Protein AF-A0A7J2PYP0-F1 (afdb_monomer_lite)

Radius of gyration: 17.42 Å; chains: 1; bounding box: 50×19×47 Å

Sequence (70 aa):
MIEDFDRVSYIFRDYLYNFAKLMKENYKEDLLSIILFGSVARGKWNNESDIDLFIIFTNKSSLRTTINNR

Structure (mmCIF, N/CA/C/O backbone):
data_AF-A0A7J2PYP0-F1
#
_entry.id   AF-A0A7J2PYP0-F1
#
loop_
_atom_site.group_PDB
_atom_site.id
_atom_site.type_symbol
_atom_site.label_atom_id
_atom_site.label_alt_id
_atom_site.label_comp_id
_atom_site.label_asym_id
_atom_site.label_entity_id
_atom_site.label_seq_id
_atom_site.pdbx_PDB_ins_code
_atom_site.Cartn_x
_atom_site.Cartn_y
_atom_site.Cartn_z
_atom_site.occupancy
_atom_site.B_iso_or_equiv
_atom_site.auth_seq_id
_atom_site.auth_comp_id
_atom_site.auth_asym_id
_atom_site.auth_atom_id
_atom_site.pdbx_PDB_model_num
ATOM 1 N N . MET A 1 1 ? -5.779 -7.076 6.755 1.00 59.91 1 MET A N 1
ATOM 2 C CA . MET A 1 1 ? -5.086 -6.564 5.554 1.00 59.91 1 MET A CA 1
ATOM 3 C C . MET A 1 1 ? -4.038 -7.583 5.145 1.00 59.91 1 MET A C 1
ATOM 5 O O . MET A 1 1 ? -3.187 -7.893 5.970 1.00 59.91 1 MET A O 1
ATOM 9 N N . ILE A 1 2 ? -4.157 -8.154 3.948 1.00 66.88 2 ILE A N 1
ATOM 10 C CA . ILE A 1 2 ? -3.146 -9.057 3.380 1.00 66.88 2 ILE A CA 1
ATOM 11 C C 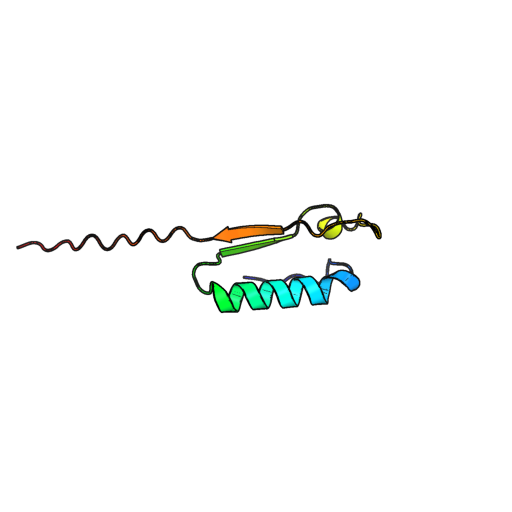. ILE A 1 2 ? -2.114 -8.177 2.672 1.00 66.88 2 ILE A C 1
ATOM 13 O O . ILE A 1 2 ? -2.501 -7.261 1.950 1.00 66.88 2 ILE A O 1
ATOM 17 N N . GLU A 1 3 ? -0.831 -8.415 2.921 1.00 73.62 3 GLU A N 1
ATOM 18 C CA . GLU A 1 3 ? 0.270 -7.719 2.251 1.00 73.62 3 GLU A CA 1
ATOM 19 C C . GLU A 1 3 ? 0.810 -8.618 1.136 1.00 73.62 3 GLU A C 1
ATOM 21 O O . GLU A 1 3 ? 1.282 -9.716 1.413 1.00 73.62 3 GLU A O 1
ATOM 26 N N . ASP A 1 4 ? 0.718 -8.167 -0.115 1.00 78.31 4 ASP A N 1
ATOM 27 C CA . ASP A 1 4 ? 1.305 -8.844 -1.278 1.00 78.31 4 ASP A CA 1
ATOM 28 C C . ASP A 1 4 ? 2.253 -7.866 -1.982 1.00 78.31 4 ASP A C 1
ATOM 30 O O . ASP A 1 4 ? 1.843 -7.045 -2.805 1.00 78.31 4 ASP A O 1
ATOM 34 N N . PHE A 1 5 ? 3.531 -7.922 -1.600 1.00 81.56 5 PHE A N 1
ATOM 35 C CA . PHE A 1 5 ? 4.600 -7.119 -2.202 1.00 81.56 5 PHE A CA 1
ATOM 36 C C . PHE A 1 5 ? 5.433 -7.908 -3.221 1.00 81.56 5 PHE A C 1
ATOM 38 O O . PHE A 1 5 ? 6.297 -7.330 -3.886 1.00 81.56 5 PHE A O 1
ATOM 45 N N . ASP A 1 6 ? 5.181 -9.210 -3.383 1.00 82.19 6 ASP A N 1
ATOM 46 C CA . ASP A 1 6 ? 6.015 -10.098 -4.202 1.00 82.19 6 ASP A CA 1
ATOM 47 C C . ASP A 1 6 ? 5.979 -9.711 -5.680 1.00 82.19 6 ASP A C 1
ATOM 49 O O . ASP A 1 6 ? 6.974 -9.836 -6.398 1.00 82.19 6 ASP A O 1
ATOM 53 N N . ARG A 1 7 ? 4.848 -9.157 -6.121 1.00 83.19 7 ARG A N 1
ATOM 54 C CA . ARG A 1 7 ? 4.628 -8.683 -7.493 1.00 83.19 7 ARG A CA 1
ATOM 55 C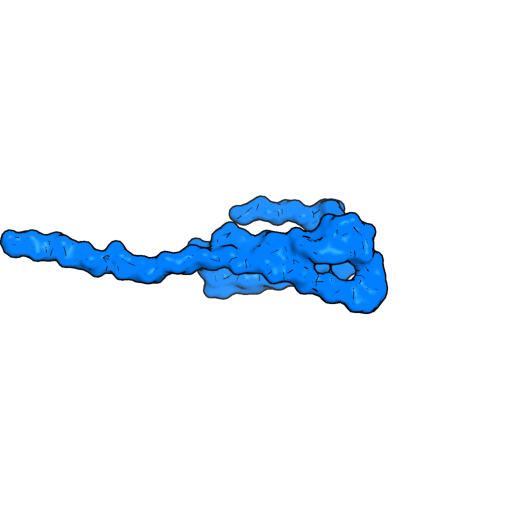 C . ARG A 1 7 ? 5.179 -7.284 -7.761 1.00 83.19 7 ARG A C 1
ATOM 57 O O . ARG A 1 7 ? 5.155 -6.832 -8.903 1.00 83.19 7 ARG A O 1
ATOM 64 N N . VAL A 1 8 ? 5.666 -6.589 -6.734 1.00 89.94 8 VAL A N 1
ATOM 65 C CA . VAL A 1 8 ? 6.200 -5.231 -6.853 1.00 89.94 8 VAL A CA 1
ATOM 66 C C . VAL A 1 8 ? 7.717 -5.282 -7.016 1.00 89.94 8 VAL A C 1
ATOM 68 O O . VAL A 1 8 ? 8.403 -6.073 -6.362 1.00 89.94 8 VAL A O 1
ATOM 71 N N . SER A 1 9 ? 8.246 -4.419 -7.889 1.00 91.44 9 SER A N 1
ATOM 72 C CA . SER A 1 9 ? 9.691 -4.244 -8.065 1.00 91.44 9 SER A CA 1
ATOM 73 C C . SER A 1 9 ? 10.372 -3.947 -6.728 1.00 91.44 9 SER A C 1
ATOM 75 O O . SER A 1 9 ? 9.864 -3.152 -5.934 1.00 91.44 9 SER A O 1
ATOM 77 N N . TYR A 1 10 ? 11.533 -4.566 -6.493 1.00 92.19 10 TYR A N 1
ATOM 78 C CA . TYR A 1 10 ? 12.239 -4.501 -5.211 1.00 92.19 10 TYR A CA 1
ATOM 79 C C . TYR A 1 10 ? 12.518 -3.064 -4.753 1.00 92.19 10 TYR A C 1
ATOM 81 O O . TYR A 1 10 ? 12.458 -2.792 -3.559 1.00 92.19 10 TYR A O 1
ATOM 89 N N . ILE A 1 11 ? 12.727 -2.138 -5.696 1.00 93.94 11 ILE A N 1
ATOM 90 C CA . ILE A 1 11 ? 13.017 -0.730 -5.403 1.00 93.94 11 ILE A CA 1
ATOM 91 C C . ILE A 1 11 ? 11.895 -0.022 -4.635 1.00 93.94 11 ILE A C 1
ATOM 93 O O . ILE A 1 11 ? 12.168 0.931 -3.919 1.00 93.94 11 ILE A O 1
ATOM 97 N N . PHE A 1 12 ? 10.641 -0.473 -4.764 1.00 94.25 12 PHE A N 1
ATOM 98 C CA . PHE A 1 12 ? 9.497 0.1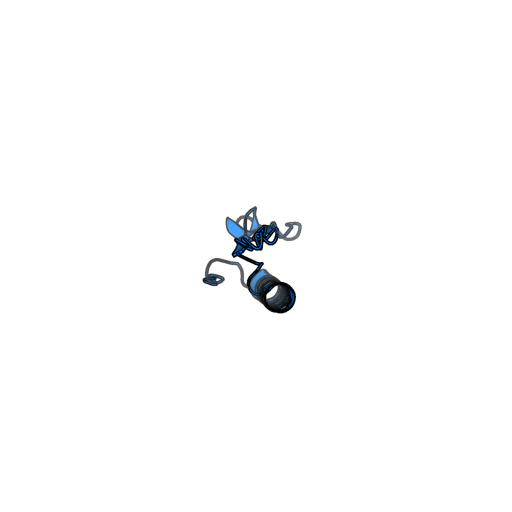54 -4.096 1.00 94.25 12 PHE A CA 1
ATOM 99 C C . PHE A 1 12 ? 9.098 -0.563 -2.808 1.00 94.25 12 PHE A C 1
ATOM 101 O O . PHE A 1 12 ? 8.313 -0.019 -2.034 1.00 94.25 12 PHE A O 1
ATOM 108 N N . ARG A 1 13 ? 9.601 -1.783 -2.574 1.00 91.81 13 ARG A N 1
ATOM 109 C CA . ARG A 1 13 ? 9.127 -2.646 -1.483 1.00 91.81 13 ARG A CA 1
ATOM 110 C C . ARG A 1 13 ? 9.331 -1.999 -0.124 1.00 91.81 13 ARG A C 1
ATOM 112 O O . ARG A 1 13 ? 8.380 -1.929 0.645 1.00 91.81 13 ARG A O 1
ATOM 119 N N . ASP A 1 14 ? 10.517 -1.455 0.131 1.00 92.69 14 ASP A N 1
ATOM 120 C CA . ASP A 1 14 ? 10.825 -0.836 1.422 1.00 92.69 14 ASP A CA 1
ATOM 121 C C . ASP A 1 14 ? 9.978 0.417 1.667 1.00 92.69 14 ASP A C 1
ATOM 123 O O . ASP A 1 14 ? 9.470 0.620 2.770 1.00 92.69 14 ASP A O 1
ATOM 127 N N . TYR A 1 15 ? 9.757 1.238 0.636 1.00 93.62 15 TYR A N 1
ATOM 128 C CA . TYR A 1 15 ? 8.903 2.423 0.738 1.00 93.62 15 TYR A CA 1
ATOM 129 C C . TYR A 1 15 ? 7.451 2.046 1.034 1.00 93.62 15 TYR A C 1
ATOM 131 O O . TYR A 1 15 ? 6.848 2.588 1.959 1.00 93.62 15 TYR A O 1
ATOM 139 N N . LEU A 1 16 ? 6.901 1.086 0.288 1.00 94.62 16 LEU A N 1
ATOM 140 C CA . LEU A 1 16 ? 5.524 0.629 0.460 1.00 94.62 16 LEU A CA 1
ATOM 141 C C . LEU A 1 16 ? 5.315 -0.069 1.805 1.00 94.62 16 LEU A C 1
ATOM 143 O O . LEU A 1 16 ? 4.304 0.176 2.460 1.00 94.62 16 LEU A O 1
ATOM 147 N N . TYR A 1 17 ? 6.270 -0.892 2.238 1.00 93.88 17 TYR A N 1
ATOM 148 C CA . TYR A 1 17 ? 6.222 -1.564 3.531 1.00 93.88 17 TYR A CA 1
ATOM 149 C C . TYR A 1 17 ? 6.256 -0.556 4.682 1.00 93.88 17 TYR A C 1
ATOM 151 O O . TYR A 1 17 ? 5.386 -0.582 5.551 1.00 93.88 17 TYR A O 1
ATOM 159 N N . ASN A 1 18 ? 7.212 0.378 4.670 1.00 95.31 18 ASN A N 1
ATOM 160 C CA . ASN A 1 18 ? 7.327 1.390 5.719 1.00 95.31 18 ASN A CA 1
ATOM 161 C C . ASN A 1 18 ? 6.106 2.314 5.751 1.00 95.31 18 ASN A C 1
ATOM 163 O O . ASN A 1 18 ? 5.606 2.627 6.832 1.00 95.31 18 ASN A O 1
ATOM 167 N N . PHE A 1 19 ? 5.578 2.699 4.586 1.00 95.62 19 PHE A N 1
ATOM 168 C CA . PHE A 1 19 ? 4.349 3.481 4.503 1.00 95.62 19 PHE A CA 1
ATOM 169 C C . PHE A 1 19 ? 3.147 2.702 5.051 1.00 95.62 19 PHE A C 1
ATOM 171 O O . PHE A 1 19 ? 2.421 3.210 5.903 1.00 95.62 19 PHE A O 1
ATOM 178 N N . ALA A 1 20 ? 2.953 1.449 4.632 1.00 94.19 20 ALA A N 1
ATOM 179 C CA . ALA A 1 20 ? 1.859 0.612 5.118 1.00 94.19 20 ALA A CA 1
ATOM 180 C C . ALA A 1 20 ? 1.942 0.386 6.634 1.00 94.19 20 ALA A C 1
ATOM 182 O O . ALA A 1 20 ? 0.925 0.477 7.325 1.00 94.19 20 ALA A O 1
ATOM 183 N N . LYS A 1 21 ? 3.147 0.150 7.164 1.00 95.31 21 LYS A N 1
ATOM 184 C CA . LYS A 1 21 ? 3.401 0.033 8.601 1.00 95.31 21 LYS A CA 1
ATOM 185 C C . LYS A 1 21 ? 3.021 1.317 9.343 1.00 95.31 21 LYS A C 1
ATOM 187 O O . LYS A 1 21 ? 2.232 1.251 10.283 1.00 95.31 21 LYS A O 1
ATOM 192 N N . LEU A 1 22 ? 3.495 2.474 8.876 1.00 97.19 22 LEU A N 1
ATOM 193 C CA . LEU A 1 22 ? 3.174 3.780 9.459 1.00 97.19 22 LEU A CA 1
ATOM 194 C C . LEU A 1 22 ? 1.659 4.034 9.480 1.00 97.19 22 LEU A C 1
ATOM 196 O O . LEU A 1 22 ? 1.107 4.475 10.487 1.00 97.19 22 LEU A O 1
ATOM 200 N N . MET A 1 23 ? 0.963 3.731 8.386 1.00 95.62 23 MET A N 1
ATOM 201 C CA . MET A 1 23 ? -0.486 3.910 8.293 1.00 95.62 23 MET A CA 1
ATOM 202 C C . MET A 1 23 ? -1.237 2.980 9.257 1.00 95.62 23 MET A C 1
ATOM 204 O O . MET A 1 23 ? -2.160 3.417 9.945 1.00 95.62 23 MET A O 1
ATOM 208 N N . LYS A 1 24 ? -0.828 1.710 9.370 1.00 93.12 24 LYS A N 1
ATOM 209 C CA . LYS A 1 24 ? -1.417 0.767 10.334 1.00 93.12 24 LYS A CA 1
ATOM 210 C C . LYS A 1 24 ? -1.250 1.236 11.778 1.00 93.12 24 LYS A C 1
ATOM 212 O O . LYS A 1 24 ? -2.198 1.150 12.553 1.00 93.12 24 LYS A O 1
ATOM 217 N N . GLU A 1 25 ? -0.066 1.724 12.135 1.00 95.25 25 GLU A N 1
ATOM 218 C CA . GLU A 1 25 ? 0.241 2.184 13.494 1.00 95.25 25 GLU A CA 1
ATOM 219 C C . GLU A 1 25 ? -0.599 3.408 13.890 1.00 95.25 25 GLU A C 1
ATOM 221 O O . GLU A 1 25 ? -1.123 3.456 15.006 1.00 95.25 25 GLU A O 1
ATOM 226 N N . ASN A 1 26 ? -0.784 4.356 12.965 1.00 95.69 26 ASN A N 1
ATOM 227 C CA . ASN A 1 26 ? -1.505 5.605 13.224 1.00 95.69 26 ASN A CA 1
ATOM 228 C C . ASN A 1 26 ? -3.031 5.459 13.191 1.00 95.69 26 ASN A C 1
ATOM 230 O O . ASN A 1 26 ? -3.718 6.099 13.985 1.00 95.69 26 ASN A O 1
ATOM 234 N N . TYR A 1 27 ? -3.568 4.626 12.296 1.00 92.38 27 TYR A N 1
ATOM 235 C CA . TYR A 1 27 ? -5.008 4.591 12.015 1.00 92.38 27 TYR A CA 1
ATOM 236 C C . TYR A 1 27 ? -5.703 3.290 12.434 1.00 92.38 27 TYR A C 1
ATOM 238 O O . TYR A 1 27 ? -6.926 3.266 12.544 1.00 92.38 27 TYR A O 1
ATOM 246 N N . LYS A 1 28 ? -4.946 2.225 12.730 1.00 89.38 28 LYS A N 1
ATOM 247 C CA . LYS A 1 28 ? -5.431 0.978 13.347 1.00 89.38 28 LYS A CA 1
ATOM 248 C C . LYS A 1 28 ? -6.719 0.447 12.693 1.00 89.38 28 LYS A C 1
ATOM 250 O O . LYS A 1 28 ? -6.727 0.143 11.506 1.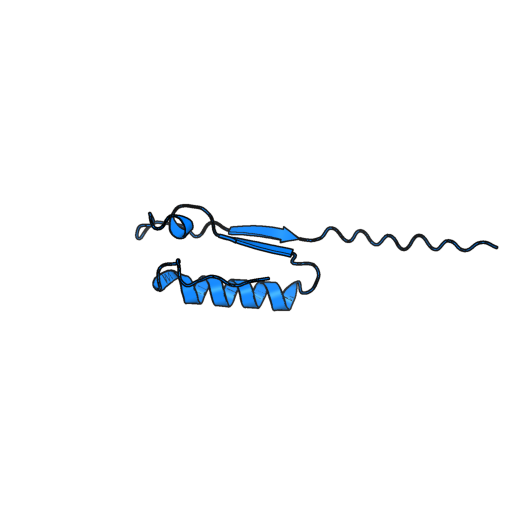00 89.38 28 LYS A O 1
ATOM 255 N N . GLU A 1 29 ? -7.789 0.342 13.479 1.00 90.62 29 GLU A N 1
ATOM 256 C CA . GLU A 1 29 ? -9.116 -0.167 13.112 1.00 90.62 29 GLU A CA 1
ATOM 257 C C . GLU A 1 29 ? -9.814 0.677 12.038 1.00 90.62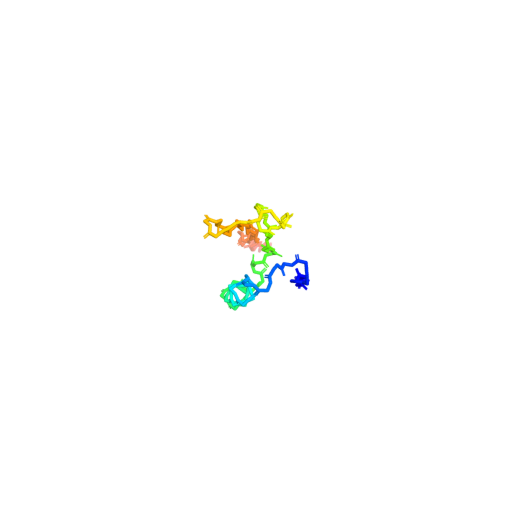 29 GLU A C 1
ATOM 259 O O . GLU A 1 29 ? -10.736 0.192 11.379 1.00 90.62 29 GLU A O 1
ATOM 264 N N . ASP A 1 30 ? -9.417 1.943 11.884 1.00 91.94 30 ASP A N 1
ATOM 265 C CA . ASP A 1 30 ? -10.061 2.848 10.943 1.00 91.94 30 ASP A CA 1
ATOM 266 C C . ASP A 1 30 ? -9.494 2.716 9.530 1.00 91.94 30 ASP A C 1
ATOM 268 O O . ASP A 1 30 ? -10.177 3.049 8.563 1.00 91.94 30 ASP A O 1
ATOM 272 N N . LEU A 1 31 ? -8.280 2.181 9.385 1.00 94.81 31 LEU A N 1
ATOM 273 C CA . LEU A 1 31 ? -7.681 1.879 8.091 1.00 94.81 31 LEU A CA 1
ATOM 274 C C . LEU A 1 31 ? -8.200 0.537 7.568 1.00 94.81 31 LEU A C 1
ATOM 276 O O . LEU A 1 31 ? -7.830 -0.527 8.062 1.00 94.81 31 LEU A O 1
ATOM 280 N N . LEU A 1 32 ? -9.014 0.579 6.517 1.00 94.06 32 LEU A N 1
ATOM 281 C CA . LEU A 1 32 ? -9.582 -0.626 5.914 1.00 94.06 32 LEU A CA 1
ATOM 282 C C . LEU A 1 32 ? -8.648 -1.230 4.867 1.00 94.06 32 LEU A C 1
ATOM 284 O O . LEU A 1 32 ? -8.458 -2.447 4.831 1.00 94.06 32 LEU A O 1
ATOM 288 N N . SER A 1 33 ? -8.073 -0.391 4.001 1.00 94.44 33 SER A N 1
ATOM 289 C CA . SER A 1 33 ? -7.211 -0.857 2.915 1.00 94.44 33 SER A CA 1
ATOM 290 C C . SER A 1 33 ? -6.274 0.230 2.400 1.00 94.44 33 SER A C 1
ATOM 292 O O . SER A 1 33 ? -6.633 1.405 2.354 1.00 94.44 33 SER A O 1
ATOM 294 N N . ILE A 1 34 ? -5.105 -0.200 1.927 1.00 95.31 34 ILE A N 1
ATOM 295 C CA . ILE A 1 34 ? -4.197 0.573 1.076 1.00 95.31 34 ILE A CA 1
ATOM 296 C C . ILE A 1 34 ? -4.056 -0.213 -0.223 1.00 95.31 34 ILE A C 1
ATOM 298 O O . ILE A 1 34 ? -3.715 -1.393 -0.194 1.00 95.31 34 ILE A O 1
ATOM 302 N N . ILE A 1 35 ? -4.357 0.418 -1.350 1.00 95.19 35 ILE A N 1
ATOM 303 C CA . ILE A 1 35 ? -4.361 -0.215 -2.667 1.00 95.19 35 ILE A CA 1
ATOM 304 C C . ILE A 1 35 ? -3.313 0.481 -3.528 1.00 95.19 35 ILE A C 1
ATOM 306 O O . ILE A 1 35 ? -3.409 1.682 -3.773 1.00 95.19 35 ILE A O 1
ATOM 310 N N . LEU A 1 36 ? -2.330 -0.284 -3.997 1.00 95.31 36 LEU A N 1
ATOM 311 C CA . LEU A 1 36 ? -1.365 0.168 -4.993 1.00 95.31 36 LEU A CA 1
ATOM 312 C C . LEU A 1 36 ? -1.999 0.087 -6.384 1.00 95.31 36 LEU A C 1
ATOM 314 O O . LEU A 1 36 ? -2.516 -0.962 -6.773 1.00 95.31 36 LEU A O 1
ATOM 318 N N . PHE A 1 37 ? -1.936 1.175 -7.144 1.00 95.19 37 PHE A N 1
ATOM 319 C CA . PHE A 1 37 ? -2.362 1.198 -8.540 1.00 95.19 37 PHE A CA 1
ATOM 320 C C . PHE A 1 37 ? -1.291 1.857 -9.422 1.00 95.19 37 PHE A C 1
ATOM 322 O O . PHE A 1 37 ? -0.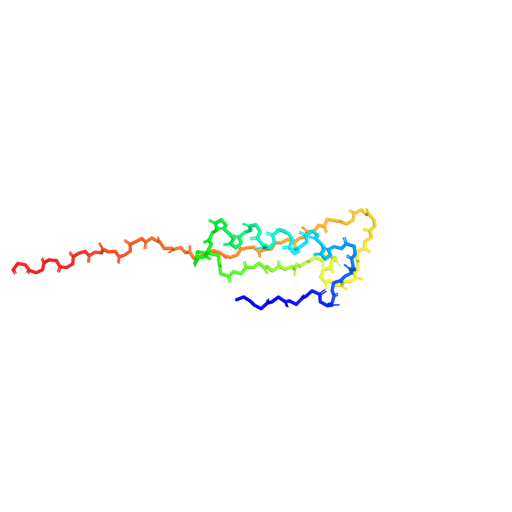111 1.882 -9.073 1.00 95.19 37 PHE A O 1
ATOM 329 N N . GLY A 1 38 ? -1.665 2.291 -10.624 1.00 95.44 38 GLY A N 1
ATOM 330 C CA . GLY A 1 38 ? -0.740 3.037 -11.474 1.00 95.44 38 GLY A CA 1
ATOM 331 C C . GLY A 1 38 ? 0.335 2.189 -12.156 1.00 95.44 38 GLY A C 1
ATOM 332 O O . GLY A 1 38 ? 0.187 0.977 -12.355 1.00 95.44 38 GLY A O 1
ATOM 333 N N . SER A 1 39 ? 1.391 2.858 -12.619 1.00 96.25 39 SER A N 1
ATOM 334 C CA . SER A 1 39 ? 2.476 2.244 -13.400 1.00 96.25 39 SER A CA 1
ATOM 335 C C . SER A 1 39 ? 3.243 1.193 -12.594 1.00 96.25 39 SER A C 1
ATOM 337 O O . SER A 1 39 ? 3.548 0.124 -13.131 1.00 96.25 39 SER A O 1
ATOM 339 N N . VAL A 1 40 ? 3.466 1.453 -11.302 1.00 95.50 40 VAL A N 1
ATOM 340 C CA . VAL A 1 40 ? 4.148 0.548 -10.369 1.00 95.50 40 VAL A CA 1
ATOM 341 C C . VAL A 1 40 ? 3.374 -0.760 -10.205 1.00 95.50 40 VAL A C 1
ATOM 343 O O . VAL A 1 40 ? 3.954 -1.827 -10.402 1.00 95.50 40 VAL A O 1
ATOM 346 N N . ALA A 1 41 ? 2.059 -0.705 -9.957 1.00 94.12 41 ALA A N 1
ATOM 347 C CA . ALA A 1 41 ? 1.224 -1.907 -9.830 1.00 94.12 41 ALA A CA 1
ATOM 348 C C . ALA A 1 41 ? 1.217 -2.777 -11.097 1.00 94.12 41 ALA A C 1
ATOM 350 O O . ALA A 1 41 ? 1.100 -3.998 -11.026 1.00 94.12 41 ALA A O 1
ATOM 351 N N . ARG A 1 42 ? 1.320 -2.149 -12.276 1.00 94.12 42 ARG A N 1
ATOM 352 C CA . ARG A 1 42 ? 1.296 -2.837 -13.578 1.00 94.12 42 ARG A CA 1
ATOM 353 C C . ARG A 1 42 ? 2.665 -3.344 -14.035 1.00 94.12 42 ARG A C 1
ATOM 355 O O . ARG A 1 42 ? 2.742 -3.926 -15.114 1.00 94.12 42 ARG A O 1
ATOM 362 N N . GLY A 1 43 ? 3.736 -3.067 -13.289 1.00 94.00 43 GLY A N 1
ATOM 363 C CA . GLY A 1 43 ? 5.105 -3.368 -13.717 1.00 94.00 43 GLY A CA 1
ATOM 364 C C . GLY A 1 43 ? 5.565 -2.558 -14.938 1.00 94.00 43 GLY A C 1
ATOM 365 O O . GLY A 1 43 ? 6.453 -2.997 -15.658 1.00 94.00 43 GLY A O 1
ATOM 366 N N . LYS A 1 44 ? 4.953 -1.393 -15.195 1.00 95.81 44 LYS A N 1
ATOM 367 C CA . LYS A 1 44 ? 5.262 -0.494 -16.326 1.00 95.81 44 LYS A CA 1
ATOM 368 C C . LYS A 1 44 ? 5.863 0.840 -15.862 1.00 95.81 44 LYS A C 1
ATOM 370 O O . LYS A 1 44 ? 5.604 1.874 -16.470 1.00 95.81 44 LYS A O 1
ATOM 375 N N . TRP A 1 45 ? 6.573 0.828 -14.739 1.00 95.94 45 TRP A N 1
ATOM 376 C CA . TRP A 1 45 ? 7.210 2.012 -14.168 1.00 95.94 45 TRP A CA 1
ATOM 377 C C . TRP A 1 45 ? 8.534 2.329 -14.880 1.00 95.94 45 TRP A C 1
ATOM 379 O O . TRP A 1 45 ? 9.142 1.470 -15.519 1.00 95.94 45 TRP A O 1
ATOM 389 N N . ASN A 1 46 ? 8.970 3.575 -14.755 1.00 95.50 46 ASN A N 1
ATOM 390 C CA . ASN A 1 46 ? 10.271 4.088 -15.173 1.00 95.50 46 ASN A CA 1
ATOM 391 C C . ASN A 1 46 ? 10.862 4.957 -14.046 1.00 95.50 46 ASN A C 1
ATOM 393 O O . ASN A 1 46 ? 10.222 5.162 -13.015 1.00 95.50 46 ASN A O 1
ATOM 397 N N . ASN A 1 47 ? 12.066 5.492 -14.242 1.00 93.88 47 ASN A N 1
ATOM 398 C CA . ASN A 1 47 ? 12.766 6.270 -13.210 1.00 93.88 47 ASN A CA 1
ATOM 399 C C . ASN A 1 47 ? 12.080 7.600 -12.837 1.00 93.88 47 ASN A C 1
ATOM 401 O O . ASN A 1 47 ? 12.495 8.238 -11.876 1.00 93.88 47 ASN A O 1
ATOM 405 N N . GLU A 1 48 ? 11.057 8.011 -13.585 1.00 95.44 48 GLU A N 1
ATOM 406 C CA . GLU A 1 48 ? 10.255 9.217 -13.343 1.00 95.44 48 GLU A CA 1
ATOM 407 C C . GLU A 1 48 ? 8.855 8.874 -12.806 1.00 95.44 48 GLU A C 1
ATOM 409 O O . GLU A 1 48 ? 8.012 9.752 -12.664 1.00 95.44 48 GLU A O 1
ATOM 414 N N . SER A 1 49 ? 8.566 7.592 -12.559 1.00 95.81 49 SER A N 1
ATOM 415 C CA . SER A 1 49 ? 7.241 7.148 -12.129 1.00 95.81 49 SER A CA 1
ATOM 416 C C . SER A 1 49 ? 6.988 7.433 -10.656 1.00 95.81 49 SER A C 1
ATOM 418 O O . SER A 1 49 ? 7.787 7.060 -9.797 1.00 95.81 49 SER A O 1
ATOM 420 N N . ASP A 1 50 ? 5.808 7.977 -10.380 1.00 96.00 50 ASP A N 1
ATOM 421 C CA . ASP A 1 50 ? 5.268 8.127 -9.034 1.00 96.00 50 ASP A CA 1
ATOM 422 C C . ASP A 1 50 ? 4.709 6.805 -8.474 1.00 96.00 50 ASP A C 1
ATOM 424 O O . ASP A 1 50 ? 4.519 5.812 -9.188 1.00 96.00 50 ASP A O 1
ATOM 428 N N . ILE A 1 51 ? 4.418 6.800 -7.168 1.00 95.69 51 ILE A N 1
ATOM 429 C CA . ILE A 1 51 ? 3.726 5.707 -6.476 1.00 95.69 51 ILE A CA 1
ATOM 430 C C . ILE A 1 51 ? 2.276 6.125 -6.216 1.00 95.69 51 ILE A C 1
ATOM 432 O O . ILE A 1 51 ? 1.996 6.934 -5.332 1.00 95.69 51 ILE A O 1
ATOM 436 N N . ASP A 1 52 ? 1.350 5.516 -6.948 1.00 96.25 52 ASP A N 1
ATOM 437 C CA . ASP A 1 52 ? -0.080 5.796 -6.835 1.00 96.25 52 ASP A CA 1
ATOM 438 C C . ASP A 1 52 ? -0.760 4.905 -5.778 1.00 96.25 52 ASP A C 1
ATOM 440 O O . ASP A 1 52 ? -0.813 3.676 -5.919 1.00 96.25 52 ASP A O 1
ATOM 444 N N . LEU A 1 53 ? -1.322 5.519 -4.730 1.00 96.38 53 LEU A N 1
ATOM 445 C CA . LEU A 1 53 ? -1.991 4.825 -3.621 1.00 96.38 53 LEU A CA 1
ATOM 446 C C . LEU A 1 53 ? -3.436 5.293 -3.440 1.00 96.38 53 LEU A C 1
ATOM 448 O O . LEU A 1 53 ? -3.715 6.488 -3.380 1.00 96.38 53 LEU A O 1
ATOM 452 N N . PHE A 1 54 ? -4.360 4.342 -3.306 1.00 96.50 54 PHE A N 1
ATOM 453 C CA . PHE A 1 54 ? -5.748 4.600 -2.934 1.00 96.50 54 PHE A CA 1
ATOM 454 C C . PHE A 1 54 ? -6.021 4.017 -1.550 1.00 96.50 54 PHE A C 1
ATOM 456 O O . PHE A 1 54 ? -5.810 2.827 -1.312 1.00 96.50 54 PHE A O 1
ATOM 463 N N . ILE A 1 55 ? -6.459 4.865 -0.621 1.00 95.75 55 ILE A N 1
ATOM 464 C CA . ILE A 1 55 ? -6.574 4.518 0.797 1.00 95.75 55 ILE A CA 1
ATOM 465 C C . ILE A 1 55 ? -8.039 4.600 1.207 1.00 95.75 55 ILE A C 1
ATOM 467 O O . ILE A 1 55 ? -8.709 5.603 0.964 1.00 95.75 55 ILE A O 1
ATOM 471 N N . ILE A 1 56 ? -8.528 3.535 1.838 1.00 94.62 56 ILE A N 1
ATOM 472 C CA . ILE A 1 56 ? -9.912 3.407 2.285 1.00 94.62 56 ILE A CA 1
ATOM 473 C C . ILE A 1 56 ? -9.928 3.415 3.809 1.00 94.62 56 ILE A C 1
ATOM 475 O O . ILE A 1 56 ? -9.283 2.580 4.449 1.00 94.62 56 ILE A O 1
ATOM 479 N N . PHE A 1 57 ? -10.717 4.327 4.372 1.00 94.06 57 PHE A N 1
ATOM 480 C CA . PHE A 1 57 ? -10.976 4.418 5.803 1.00 94.06 57 PHE A CA 1
ATOM 481 C C . PHE A 1 57 ? -12.422 4.064 6.125 1.00 94.06 57 PHE A C 1
ATOM 483 O O . PHE A 1 57 ? -13.324 4.251 5.306 1.00 94.06 57 PHE A O 1
ATOM 490 N N . THR A 1 58 ? -12.653 3.584 7.342 1.00 90.75 58 THR A N 1
ATOM 491 C CA . THR A 1 58 ? -13.999 3.507 7.895 1.00 90.75 58 THR A CA 1
ATOM 492 C C . THR A 1 58 ? -14.475 4.905 8.276 1.00 90.75 58 THR A C 1
ATOM 494 O O . THR A 1 58 ? -13.727 5.707 8.833 1.00 90.75 58 THR A O 1
ATOM 497 N N . ASN A 1 59 ? -15.743 5.202 8.010 1.00 74.38 59 ASN A N 1
ATOM 498 C CA . ASN A 1 59 ? -16.395 6.389 8.545 1.00 74.38 59 ASN A CA 1
ATOM 499 C C . ASN A 1 59 ? -17.185 5.976 9.789 1.00 74.38 59 ASN A C 1
ATOM 501 O O . ASN A 1 59 ? -18.403 5.799 9.740 1.00 74.38 59 ASN A O 1
ATOM 505 N N . LYS A 1 60 ? -16.492 5.783 10.917 1.00 65.00 60 LYS A N 1
ATOM 506 C CA . LYS A 1 60 ? -17.162 5.661 12.216 1.00 65.00 60 LYS A CA 1
ATOM 507 C C . LYS A 1 60 ? -17.592 7.053 12.680 1.00 65.00 60 LYS A C 1
ATOM 509 O O . LYS A 1 60 ? -17.058 7.597 13.641 1.00 65.00 60 LYS A O 1
ATOM 514 N N . SER A 1 61 ? -18.612 7.614 12.031 1.00 58.03 61 SER A N 1
ATOM 515 C CA . SER A 1 61 ? -19.512 8.505 12.759 1.00 58.03 61 SER A CA 1
ATOM 516 C C . SER A 1 61 ? -20.097 7.662 13.893 1.00 58.03 61 SER A C 1
ATOM 518 O O . SER A 1 61 ? -20.685 6.604 13.674 1.00 58.03 61 SER A O 1
ATOM 520 N N . SER A 1 62 ? -19.787 8.027 15.128 1.00 51.00 62 SER A N 1
ATOM 521 C CA . SER A 1 62 ? -20.162 7.278 16.318 1.00 51.00 62 SER A CA 1
ATOM 522 C C . SER A 1 62 ? -21.687 7.226 16.453 1.00 51.00 62 SER A C 1
ATOM 524 O O . SER A 1 62 ? -22.298 8.057 17.116 1.00 51.00 62 SER A O 1
ATOM 526 N N . LEU A 1 63 ? -22.323 6.202 15.877 1.00 47.72 63 LEU A N 1
ATOM 527 C CA . LEU A 1 63 ? -23.681 5.785 16.225 1.00 47.72 63 LEU A CA 1
ATOM 528 C C . LEU A 1 63 ? -23.660 5.158 17.627 1.00 47.72 63 LEU A C 1
ATOM 530 O O . LEU A 1 63 ? -23.803 3.955 17.814 1.00 47.72 63 LEU A O 1
ATOM 534 N N . ARG A 1 64 ? -23.460 6.003 18.639 1.00 48.94 64 ARG A N 1
ATOM 535 C CA . ARG A 1 64 ? -23.959 5.785 19.994 1.00 48.94 64 ARG A CA 1
ATOM 536 C C . ARG A 1 64 ? -25.137 6.727 20.193 1.00 48.94 64 ARG A C 1
ATOM 538 O O . ARG A 1 64 ? -25.064 7.685 20.954 1.00 48.94 64 ARG A O 1
ATOM 545 N N . THR A 1 65 ? -26.233 6.465 19.487 1.00 44.69 65 THR A N 1
ATOM 546 C CA . THR A 1 65 ? -27.529 6.976 19.930 1.00 44.69 65 THR A CA 1
ATOM 547 C C . THR A 1 65 ? -27.899 6.151 21.152 1.00 44.69 65 THR A C 1
ATOM 549 O O . THR A 1 65 ? -28.326 5.005 21.046 1.00 44.69 65 THR A O 1
ATOM 552 N N . THR A 1 66 ? -27.630 6.704 22.328 1.00 45.12 66 THR A N 1
ATOM 553 C CA . THR A 1 66 ? -28.104 6.179 23.603 1.00 45.12 66 THR A CA 1
ATOM 554 C C . THR A 1 66 ? -29.626 6.061 23.532 1.00 45.12 66 THR A C 1
ATOM 556 O O . THR A 1 66 ? -30.329 7.062 23.660 1.00 45.12 66 THR A O 1
ATOM 559 N N . ILE A 1 67 ? -30.155 4.855 23.318 1.00 56.44 67 ILE A N 1
ATOM 560 C CA . ILE A 1 67 ? -31.568 4.570 23.579 1.00 56.44 67 ILE A CA 1
ATOM 561 C C . ILE A 1 67 ? -31.690 4.435 25.099 1.00 56.44 67 ILE A C 1
ATOM 563 O O . ILE A 1 67 ? -31.638 3.344 25.657 1.00 56.44 67 ILE A O 1
ATOM 567 N N . ASN A 1 68 ? -31.784 5.578 25.778 1.00 47.41 68 ASN A N 1
ATOM 568 C CA . ASN A 1 68 ? -32.310 5.641 27.135 1.00 47.41 68 ASN A CA 1
ATOM 569 C C . ASN A 1 68 ? -33.836 5.591 27.024 1.00 47.41 68 ASN A C 1
ATOM 571 O O . ASN A 1 68 ? -34.484 6.632 26.908 1.00 47.41 68 ASN A O 1
ATOM 575 N N . ASN A 1 69 ? -34.403 4.386 27.050 1.00 43.00 69 ASN A N 1
ATOM 576 C CA . ASN A 1 69 ? -35.816 4.229 27.377 1.00 43.00 69 ASN A CA 1
ATOM 577 C C . ASN A 1 69 ? -35.958 4.460 28.885 1.00 43.00 69 ASN A C 1
ATOM 579 O O . ASN A 1 69 ? -35.514 3.639 29.688 1.00 43.00 69 ASN A O 1
ATOM 583 N N . ARG A 1 70 ? -36.487 5.639 29.226 1.00 48.78 70 ARG A N 1
ATOM 584 C CA . ARG A 1 70 ? -37.105 5.904 30.527 1.00 48.78 70 ARG A CA 1
ATOM 585 C C . ARG A 1 70 ? -38.311 4.998 30.728 1.00 48.78 70 ARG A C 1
ATOM 587 O O . ARG A 1 70 ? -38.972 4.694 29.710 1.00 48.78 70 ARG A O 1
#

Secondary structure (DSSP, 8-state):
-----TTS-HHHHHHHHHHHHHHHHHHGGGEEEEEEEHHHHTT---TT---EEEEEE-------------

Foldseek 3Di:
DDDDCVQFDPVCSVVVVVVVVVCCVPQPPFWDDKDWDDCRNVVNDDPPDDTDIDTHTDPCPPPPPPPPDD

pLDDT: mean 85.26, std 16.64, range [43.0, 97.19]